Protein AF-A0A1Q9VWJ9-F1 (afdb_monomer_lite)

pLDDT: mean 79.66, std 10.76, range [50.16, 94.94]

Radius of gyration: 16.89 Å; chains: 1; bounding box: 41×38×42 Å

Sequence (132 aa):
MNTLTWTTLDPRTWRARSTAGDYLIHRTADDGPCTLEGPDRVWRSLPDLEVAQEVAAHAEEVRDDDHHLPLYRVVTAAGARCGETFGAPSDDDALRILRARRRAGNLPLSGFRLETEHGRAAGSWRSVADLD

Secondary structure (DSSP, 8-state):
----EEEEEETTEEEEEETTEEEEEEESSTTSPEEEE-SS-EEEEESSHHHHHHHHHHHHHHHHHHTTS-EEEEEETTS-EEEEEEE-SSHHHHHHHHHHHHHTT-S-SS-EEEEETTS-EEEEESSGGGG-

Structure (mmCIF, N/CA/C/O backbone):
data_AF-A0A1Q9VWJ9-F1
#
_entry.id   AF-A0A1Q9VWJ9-F1
#
loop_
_atom_site.group_PDB
_atom_site.id
_atom_site.type_symbol
_atom_site.label_atom_id
_atom_site.label_alt_id
_atom_site.label_comp_id
_atom_site.label_asym_id
_atom_site.label_entity_id
_atom_site.label_seq_id
_atom_site.pdbx_PDB_ins_code
_atom_site.Cartn_x
_atom_site.Cartn_y
_atom_site.Cartn_z
_atom_site.occupancy
_atom_site.B_iso_or_equiv
_atom_site.auth_seq_id
_atom_site.auth_comp_id
_atom_site.auth_asym_id
_atom_site.auth_atom_id
_atom_site.pdbx_PDB_model_num
ATOM 1 N N . MET A 1 1 ? 2.163 17.491 1.007 1.00 50.16 1 MET A N 1
ATOM 2 C CA . MET A 1 1 ? 1.240 17.692 2.145 1.00 50.16 1 MET A CA 1
ATOM 3 C C . MET A 1 1 ? -0.195 17.847 1.664 1.00 50.16 1 MET A C 1
ATOM 5 O O . MET A 1 1 ? -0.732 18.953 1.609 1.00 50.16 1 MET A O 1
ATOM 9 N N . ASN A 1 2 ? -0.826 16.722 1.327 1.00 59.78 2 ASN A N 1
ATOM 10 C CA . ASN A 1 2 ? -2.281 16.669 1.248 1.00 59.78 2 ASN A CA 1
ATOM 11 C C . ASN A 1 2 ? -2.866 16.802 2.661 1.00 59.78 2 ASN A C 1
ATOM 13 O O . ASN A 1 2 ? -2.298 16.318 3.640 1.00 59.78 2 ASN A O 1
ATOM 17 N N . THR A 1 3 ? -3.978 17.526 2.782 1.00 78.25 3 THR A N 1
ATOM 18 C CA . THR A 1 3 ? -4.620 17.771 4.079 1.00 78.25 3 THR A CA 1
ATOM 19 C C . THR A 1 3 ? -5.693 16.715 4.309 1.00 78.25 3 THR A C 1
ATOM 21 O O . THR A 1 3 ? -6.790 16.812 3.760 1.00 78.25 3 THR A O 1
ATOM 24 N N . LEU A 1 4 ? -5.385 15.707 5.128 1.00 85.06 4 LEU A N 1
ATOM 25 C CA . LEU A 1 4 ? -6.371 14.720 5.562 1.00 85.06 4 LEU A CA 1
ATOM 26 C C . LEU A 1 4 ? -7.341 15.346 6.566 1.00 85.06 4 LEU A C 1
ATOM 28 O O . LEU A 1 4 ? -6.936 15.879 7.600 1.00 85.06 4 LEU A O 1
ATOM 32 N N . THR A 1 5 ? -8.639 15.244 6.283 1.00 88.81 5 THR A N 1
ATOM 33 C CA . THR A 1 5 ? -9.684 15.639 7.235 1.00 88.81 5 THR A CA 1
ATOM 34 C C . THR A 1 5 ? -10.130 14.419 8.029 1.00 88.81 5 THR A C 1
ATOM 36 O O . THR A 1 5 ? -10.803 13.538 7.493 1.00 88.81 5 THR A O 1
ATOM 39 N N . TRP A 1 6 ? -9.760 14.371 9.308 1.00 91.81 6 TRP A N 1
ATOM 40 C CA . TRP A 1 6 ? -10.076 13.259 10.203 1.00 91.81 6 TRP A CA 1
ATOM 41 C C . TRP A 1 6 ? -11.467 13.391 10.827 1.00 91.81 6 TRP A C 1
ATOM 43 O O . TRP A 1 6 ? -11.899 14.465 11.241 1.00 91.81 6 TRP A O 1
ATOM 53 N N . THR A 1 7 ? -12.189 12.280 10.909 1.00 93.25 7 THR A N 1
ATOM 54 C CA . THR A 1 7 ? -13.493 12.160 11.564 1.00 93.25 7 THR A CA 1
ATOM 55 C C . THR A 1 7 ? -13.546 10.842 12.324 1.00 93.25 7 THR A C 1
ATOM 57 O O . THR A 1 7 ? -13.346 9.781 11.738 1.00 93.25 7 THR A O 1
ATOM 60 N N . THR A 1 8 ? -13.856 10.886 13.615 1.00 94.25 8 THR A N 1
ATOM 61 C CA . THR A 1 8 ? -14.170 9.677 14.387 1.00 94.25 8 THR A CA 1
ATOM 62 C C . THR A 1 8 ? -15.592 9.239 14.049 1.00 94.25 8 THR A C 1
ATOM 64 O O . THR A 1 8 ? -16.525 10.023 14.223 1.00 94.25 8 THR A O 1
ATOM 67 N N . LEU A 1 9 ? -15.761 8.019 13.535 1.00 92.56 9 LEU A N 1
ATOM 68 C CA . LEU A 1 9 ? -17.083 7.455 13.239 1.00 92.56 9 LEU A CA 1
ATOM 69 C C . LEU A 1 9 ? -17.650 6.742 14.469 1.00 92.56 9 LEU A C 1
ATOM 71 O O . LEU A 1 9 ? -18.819 6.915 14.806 1.00 92.56 9 LEU A O 1
ATOM 75 N N . ASP A 1 10 ? -16.797 5.981 15.153 1.00 92.06 10 ASP A N 1
ATOM 76 C CA . ASP A 1 10 ? -17.093 5.281 16.400 1.00 92.06 10 ASP A CA 1
ATOM 77 C C . ASP A 1 10 ? -15.791 5.099 17.219 1.00 92.06 10 ASP A C 1
ATOM 79 O O . ASP A 1 10 ? -14.713 5.432 16.719 1.00 92.06 10 ASP A O 1
ATOM 83 N N . PRO A 1 11 ? -15.840 4.599 18.472 1.00 88.06 11 PRO A N 1
ATOM 84 C CA . PRO A 1 11 ? -14.656 4.469 19.332 1.00 88.06 11 PRO A CA 1
ATOM 85 C C . PRO A 1 11 ? -13.508 3.619 18.763 1.00 88.06 11 PRO A C 1
ATOM 87 O O . PRO A 1 11 ? -12.397 3.673 19.285 1.00 88.06 11 PRO A O 1
ATOM 90 N N . ARG A 1 12 ? -13.767 2.813 17.730 1.00 89.50 12 ARG A N 1
ATOM 91 C CA . ARG A 1 12 ? -12.800 1.921 17.083 1.00 89.50 12 ARG A CA 1
ATOM 92 C C . ARG A 1 12 ? -12.640 2.184 15.589 1.00 89.50 12 ARG A C 1
ATOM 94 O O . ARG A 1 12 ? -11.860 1.472 14.953 1.00 89.50 12 ARG A O 1
ATOM 101 N N . THR A 1 13 ? -13.328 3.186 15.044 1.00 93.44 13 THR A N 1
ATOM 102 C CA . THR A 1 13 ? -13.255 3.521 13.623 1.00 93.44 13 THR A CA 1
ATOM 103 C C . THR A 1 13 ? -13.032 5.009 13.403 1.00 93.44 13 THR A C 1
ATOM 105 O O . THR A 1 13 ? -13.823 5.859 13.824 1.00 93.44 13 THR A O 1
ATOM 108 N N . TRP A 1 14 ? -11.992 5.320 12.637 1.00 94.69 14 TRP A N 1
ATOM 109 C CA . TRP A 1 14 ? -11.672 6.673 12.196 1.00 94.69 14 TRP A CA 1
ATOM 110 C C . TRP A 1 14 ? -11.677 6.727 10.680 1.00 94.69 14 TRP A C 1
ATOM 112 O O . TRP A 1 14 ? -11.276 5.782 10.010 1.00 94.69 14 TRP A O 1
ATOM 122 N N . ARG A 1 15 ? -12.103 7.859 10.135 1.00 94.56 15 ARG A N 1
ATOM 123 C CA . ARG A 1 15 ? -12.056 8.142 8.708 1.00 94.56 15 ARG A CA 1
ATOM 124 C C . ARG A 1 15 ? -11.175 9.352 8.460 1.00 94.56 15 ARG A C 1
ATOM 126 O O . ARG A 1 15 ? -11.413 10.397 9.057 1.00 94.56 15 ARG A O 1
ATOM 133 N N . ALA A 1 16 ? -10.227 9.238 7.546 1.00 92.50 16 ALA A N 1
ATOM 134 C CA . ALA A 1 16 ? -9.569 10.371 6.914 1.00 92.50 16 ALA A CA 1
ATOM 135 C C . ALA A 1 16 ? -10.142 10.554 5.513 1.00 92.50 16 ALA A C 1
ATOM 137 O O . ALA A 1 16 ? -10.198 9.606 4.740 1.00 92.50 16 ALA A O 1
ATOM 138 N N . ARG A 1 17 ? -10.560 11.771 5.175 1.00 89.81 17 ARG A N 1
ATOM 139 C CA . ARG A 1 17 ? -10.938 12.123 3.805 1.00 89.81 17 ARG A CA 1
ATOM 140 C C . ARG A 1 17 ? -9.842 12.952 3.160 1.00 89.81 17 ARG A C 1
ATOM 142 O O . ARG A 1 17 ? -9.392 13.930 3.761 1.00 89.81 17 ARG A O 1
ATOM 149 N N . SER A 1 18 ? -9.485 12.588 1.936 1.00 84.69 18 SER A N 1
ATOM 150 C CA . SER A 1 18 ? -8.611 13.358 1.059 1.00 84.69 18 SER A CA 1
ATOM 151 C C . SER A 1 18 ? -9.305 13.679 -0.268 1.00 84.69 18 SER A C 1
ATOM 153 O O . SER A 1 18 ? -10.448 13.280 -0.505 1.00 84.69 18 SER A O 1
ATOM 155 N N . THR A 1 19 ? -8.629 14.419 -1.147 1.00 78.62 19 THR A N 1
ATOM 156 C CA . THR A 1 19 ? -9.107 14.710 -2.511 1.00 78.62 19 THR A CA 1
ATOM 157 C C . THR A 1 19 ? -9.210 13.468 -3.388 1.00 78.62 19 THR A C 1
ATOM 159 O O . THR A 1 19 ? -9.917 13.488 -4.393 1.00 78.62 19 THR A O 1
ATOM 162 N N . ALA A 1 20 ? -8.535 12.390 -3.012 1.00 69.75 20 ALA A N 1
ATOM 163 C CA . ALA A 1 20 ? -8.423 11.193 -3.820 1.00 69.75 20 ALA A CA 1
ATOM 164 C C . ALA A 1 20 ? -9.099 9.959 -3.212 1.00 69.75 20 ALA A C 1
ATOM 166 O O . ALA A 1 20 ? -9.118 8.896 -3.829 1.00 69.75 20 ALA A O 1
ATOM 167 N N . GLY A 1 21 ? -9.682 10.093 -2.022 1.00 83.06 21 GLY A N 1
ATOM 168 C CA . GLY A 1 21 ? -10.570 9.085 -1.465 1.00 83.06 21 GLY A CA 1
ATOM 169 C C . GLY A 1 21 ? -10.687 9.136 0.050 1.00 83.06 21 GLY A C 1
ATOM 170 O O . GLY A 1 21 ? -10.137 10.009 0.723 1.00 83.06 21 GLY A O 1
ATOM 171 N N . ASP A 1 22 ? -11.435 8.170 0.575 1.00 90.00 22 ASP A N 1
ATOM 172 C CA . ASP A 1 22 ? -11.576 7.958 2.009 1.00 90.00 22 ASP A CA 1
ATOM 173 C C . ASP A 1 22 ? -10.594 6.860 2.455 1.00 90.00 22 ASP A C 1
ATOM 175 O O . ASP A 1 22 ? -10.446 5.825 1.804 1.00 90.00 22 ASP A O 1
ATOM 179 N N . TYR A 1 23 ? -9.944 7.100 3.588 1.00 90.69 23 TYR A N 1
ATOM 180 C CA . TYR A 1 23 ? -9.127 6.155 4.333 1.00 90.69 23 TYR A CA 1
ATOM 181 C C . TYR A 1 23 ? -9.856 5.799 5.629 1.00 90.69 23 TYR A C 1
ATOM 183 O O . TYR A 1 23 ? -10.273 6.692 6.369 1.00 90.69 23 TYR A O 1
ATOM 191 N N . LEU A 1 24 ? -10.010 4.514 5.928 1.00 94.94 24 LEU A N 1
ATOM 192 C CA . LEU A 1 24 ? -10.686 4.008 7.119 1.00 94.94 24 LEU A CA 1
ATOM 193 C C . LEU A 1 24 ? -9.697 3.270 8.011 1.00 94.94 24 LEU A C 1
ATOM 195 O O . LEU A 1 24 ? -9.047 2.328 7.580 1.00 94.94 24 LEU A O 1
ATOM 199 N N . ILE A 1 25 ? -9.588 3.685 9.267 1.00 94.31 25 ILE A N 1
ATOM 200 C CA . ILE A 1 25 ? -8.817 2.980 10.285 1.00 94.31 25 ILE A CA 1
ATOM 201 C C . ILE A 1 25 ? -9.792 2.219 11.169 1.00 94.31 25 ILE A C 1
ATOM 203 O O . ILE A 1 25 ? -10.661 2.834 11.780 1.00 94.31 25 ILE A O 1
ATOM 207 N N . HIS A 1 26 ? -9.599 0.910 11.288 1.00 94.12 26 HIS A N 1
ATOM 208 C CA . HIS A 1 26 ? -10.332 0.025 12.184 1.00 94.12 26 HIS A CA 1
ATOM 209 C C . HIS A 1 26 ? -9.399 -0.537 13.251 1.00 94.12 26 HIS A C 1
ATOM 211 O O . HIS A 1 26 ? -8.370 -1.132 12.927 1.00 94.12 26 HIS A O 1
ATOM 217 N N . ARG A 1 27 ? -9.772 -0.413 14.525 1.00 91.56 27 ARG A N 1
ATOM 218 C CA . ARG A 1 27 ? -9.040 -1.030 15.635 1.00 91.56 27 ARG A CA 1
ATOM 219 C C . ARG A 1 27 ? -9.720 -2.320 16.084 1.00 91.56 27 ARG A C 1
ATOM 221 O O . ARG A 1 27 ? -10.912 -2.336 16.386 1.00 91.56 27 ARG A O 1
ATOM 228 N N . THR A 1 28 ? -8.959 -3.413 16.159 1.00 84.38 28 THR A N 1
ATOM 229 C CA . THR A 1 28 ? -9.522 -4.743 16.462 1.00 84.38 28 THR A CA 1
ATOM 230 C C . THR A 1 28 ? -9.898 -4.938 17.937 1.00 84.38 28 THR A C 1
ATOM 232 O O . THR A 1 28 ? -10.785 -5.732 18.241 1.00 84.38 28 THR A O 1
ATOM 235 N N . ALA A 1 29 ? -9.249 -4.223 18.859 1.00 84.12 29 ALA A N 1
ATOM 236 C CA . ALA A 1 29 ? -9.533 -4.199 20.302 1.00 84.12 29 ALA A CA 1
ATOM 237 C C . ALA A 1 29 ? -9.068 -2.853 20.890 1.00 84.12 29 ALA A C 1
ATOM 239 O O . ALA A 1 29 ? -8.326 -2.158 20.214 1.00 84.12 29 ALA A O 1
ATOM 240 N N . ASP A 1 30 ? -9.454 -2.467 22.109 1.00 79.25 30 ASP A N 1
ATOM 241 C CA . ASP A 1 30 ? -9.123 -1.135 22.666 1.00 79.25 30 ASP A CA 1
ATOM 242 C C . ASP A 1 30 ? -7.621 -0.780 22.619 1.00 79.25 30 ASP A C 1
ATOM 244 O O . ASP A 1 30 ? -7.287 0.335 22.223 1.00 79.25 30 ASP A O 1
ATOM 248 N N . ASP A 1 31 ? -6.737 -1.758 22.845 1.00 80.62 31 ASP A N 1
ATOM 249 C CA . ASP A 1 31 ? -5.272 -1.663 22.676 1.00 80.62 31 ASP A CA 1
ATOM 250 C C . ASP A 1 31 ? -4.743 -2.601 21.571 1.00 80.62 31 ASP A C 1
ATOM 252 O O . ASP A 1 31 ? -3.593 -3.038 21.569 1.00 80.62 31 ASP A O 1
ATOM 256 N N . GLY A 1 32 ? -5.626 -3.005 20.659 1.00 84.38 32 GLY A N 1
ATOM 257 C CA . GLY A 1 32 ? -5.298 -3.905 19.561 1.00 84.38 32 GLY A CA 1
ATOM 258 C C . GLY A 1 32 ? -4.694 -3.178 18.360 1.00 84.38 32 GLY A C 1
ATOM 259 O O . GLY A 1 32 ? -4.836 -1.959 18.231 1.00 84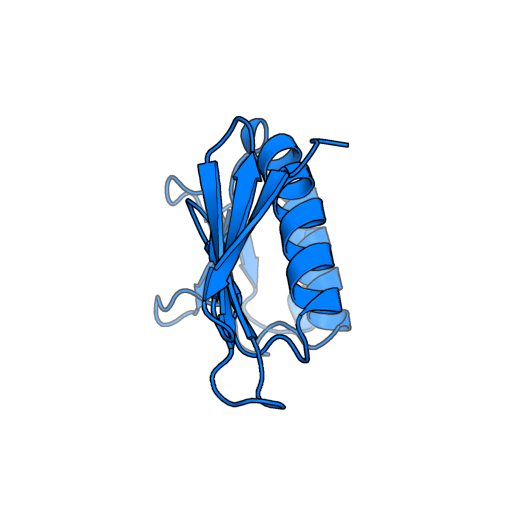.38 32 GLY A O 1
ATOM 260 N N . PRO A 1 33 ? -4.087 -3.931 17.430 1.00 88.38 33 PRO A N 1
ATOM 261 C CA . PRO A 1 33 ? -3.579 -3.359 16.199 1.00 88.38 33 PRO A CA 1
ATOM 262 C C . PRO A 1 33 ? -4.690 -2.699 15.373 1.00 88.38 33 PRO A C 1
ATOM 264 O O . PRO A 1 33 ? -5.871 -3.064 15.422 1.00 88.38 33 PRO A O 1
ATOM 267 N N . CYS A 1 34 ? -4.274 -1.736 14.566 1.00 89.56 34 CYS A N 1
ATOM 268 C CA . CYS A 1 34 ? -5.103 -1.044 13.606 1.00 89.56 34 CYS A CA 1
ATOM 269 C C . CYS A 1 34 ? -4.960 -1.666 12.208 1.00 89.56 34 CYS A C 1
ATOM 271 O O . CYS A 1 34 ? -3.903 -2.158 11.804 1.00 89.56 34 CYS A O 1
ATOM 273 N N . THR A 1 35 ? -6.051 -1.637 11.456 1.00 91.88 35 THR A N 1
ATOM 274 C CA . THR A 1 35 ? -6.079 -1.867 10.012 1.00 91.88 35 THR A CA 1
ATOM 275 C C . THR A 1 35 ? -6.452 -0.553 9.354 1.00 91.88 35 THR A C 1
ATOM 277 O O . THR A 1 35 ? -7.410 0.076 9.783 1.00 91.88 35 THR A O 1
ATOM 280 N N . LEU A 1 36 ? -5.699 -0.134 8.346 1.00 91.25 36 LEU A N 1
ATOM 281 C CA . LEU A 1 36 ? -5.997 1.027 7.517 1.00 91.25 36 LEU A CA 1
ATOM 282 C C . LEU A 1 36 ? -6.440 0.527 6.141 1.00 91.25 36 LEU A C 1
ATOM 284 O O . LEU A 1 36 ? -5.710 -0.208 5.483 1.00 91.25 36 LEU A O 1
ATOM 288 N N . GLU A 1 37 ? -7.617 0.934 5.698 1.00 91.19 37 GLU A N 1
ATOM 289 C CA . GLU A 1 37 ? -8.175 0.668 4.377 1.00 91.19 37 GLU A CA 1
ATOM 290 C C . GLU A 1 37 ? -8.182 1.979 3.595 1.00 91.19 37 GLU A C 1
ATOM 292 O O . GLU A 1 37 ? -8.857 2.928 3.975 1.00 91.19 37 GLU A O 1
ATOM 297 N N . GLY A 1 38 ? -7.394 2.060 2.532 1.00 87.69 38 GLY A N 1
ATOM 298 C CA . GLY A 1 38 ? -7.426 3.152 1.565 1.00 87.69 38 GLY A CA 1
ATOM 299 C C . GLY A 1 38 ? -8.083 2.719 0.251 1.00 87.69 38 GLY A C 1
ATOM 300 O O . GLY A 1 38 ? -8.437 1.548 0.096 1.00 87.69 38 GLY A O 1
ATOM 301 N N . PRO A 1 39 ? -8.193 3.635 -0.726 1.00 79.50 39 PRO A N 1
ATOM 302 C CA . PRO A 1 39 ? -8.897 3.388 -1.989 1.00 79.50 39 PRO A CA 1
ATOM 303 C C . PRO A 1 39 ? -8.376 2.169 -2.762 1.00 79.50 39 PRO A C 1
ATOM 305 O O . PRO A 1 39 ? -9.158 1.398 -3.311 1.00 79.50 39 PRO A O 1
ATOM 308 N N . ASP A 1 40 ? -7.057 1.967 -2.741 1.00 75.38 40 ASP A N 1
ATOM 309 C CA . ASP A 1 40 ? -6.375 0.949 -3.548 1.00 75.38 40 ASP A CA 1
ATOM 310 C C . ASP A 1 40 ? -5.592 -0.070 -2.704 1.00 75.38 40 ASP A C 1
ATOM 312 O O . ASP A 1 40 ? -4.954 -0.980 -3.241 1.00 75.38 40 ASP A O 1
ATOM 316 N N . ARG A 1 41 ? -5.570 0.091 -1.373 1.00 78.81 41 ARG A N 1
ATOM 317 C CA . ARG A 1 41 ? -4.633 -0.636 -0.507 1.00 78.81 41 ARG A CA 1
ATOM 318 C C . ARG A 1 41 ? -5.145 -0.800 0.914 1.00 78.81 41 ARG A C 1
ATOM 320 O O . ARG A 1 41 ? -5.800 0.081 1.453 1.00 78.81 41 ARG A O 1
ATOM 327 N N . VAL A 1 42 ? -4.790 -1.925 1.532 1.00 84.56 42 VAL A N 1
ATOM 328 C CA . VAL A 1 42 ? -5.098 -2.221 2.934 1.00 84.56 42 VAL A CA 1
ATOM 329 C C . VAL A 1 42 ? -3.806 -2.518 3.685 1.00 84.56 42 VAL A C 1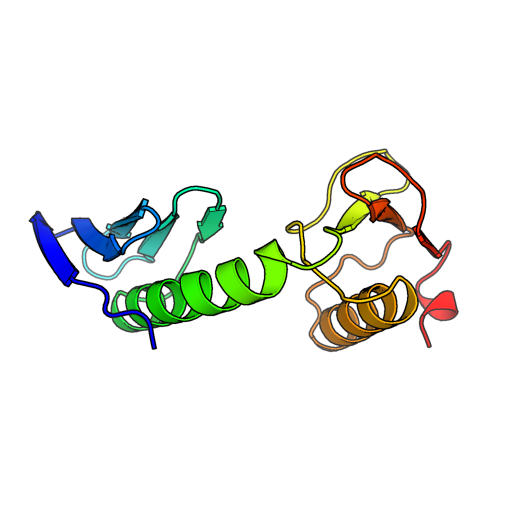
ATOM 331 O O . VAL A 1 42 ? -3.113 -3.484 3.370 1.00 84.56 42 VAL A O 1
ATOM 334 N N . TRP A 1 43 ? -3.511 -1.727 4.710 1.00 87.50 43 TRP A N 1
ATOM 335 C CA . TRP A 1 43 ? -2.408 -1.944 5.638 1.00 87.50 43 TRP A CA 1
ATOM 336 C C . TRP A 1 43 ? -2.944 -2.617 6.894 1.00 87.50 43 TRP A C 1
ATOM 338 O O . TRP A 1 43 ? -3.859 -2.114 7.543 1.00 87.50 43 TRP A O 1
ATOM 348 N N . ARG A 1 44 ? -2.383 -3.771 7.243 1.00 88.44 44 ARG A N 1
ATOM 349 C CA . ARG A 1 44 ? -2.821 -4.565 8.397 1.00 88.44 44 ARG A CA 1
ATOM 350 C C . ARG A 1 44 ? -1.780 -4.524 9.500 1.00 88.44 44 ARG A C 1
ATOM 352 O O . ARG A 1 44 ? -0.597 -4.340 9.228 1.00 88.44 44 ARG A O 1
ATOM 359 N N . SER A 1 45 ? -2.233 -4.791 10.721 1.00 89.38 45 SER A N 1
ATOM 360 C CA . SER A 1 45 ? -1.361 -4.965 11.886 1.00 89.38 45 SER A CA 1
ATOM 361 C C . SER A 1 45 ? -0.514 -3.731 12.212 1.00 89.38 45 SER A C 1
ATOM 363 O O . SER A 1 45 ? 0.609 -3.863 12.692 1.00 89.38 45 SER A O 1
ATOM 365 N N . LEU A 1 46 ? -1.056 -2.536 11.967 1.00 89.00 46 LEU A N 1
ATOM 366 C CA . LEU A 1 46 ? -0.441 -1.290 12.411 1.00 89.00 46 LEU A CA 1
ATOM 367 C C . LEU A 1 46 ? -0.505 -1.244 13.944 1.00 89.00 46 LEU A C 1
ATOM 369 O O . LEU A 1 46 ? -1.532 -1.622 14.507 1.00 89.00 46 LEU A O 1
ATOM 373 N N . PRO A 1 47 ? 0.572 -0.850 14.631 1.00 83.75 47 PRO A N 1
ATOM 374 C CA . PRO A 1 47 ? 0.676 -1.013 16.079 1.00 83.75 47 PRO A CA 1
ATOM 375 C C . PRO A 1 47 ? -0.377 -0.202 16.841 1.00 83.75 47 PRO A C 1
ATOM 377 O O . PRO A 1 47 ? -0.924 -0.690 17.825 1.00 83.75 47 PRO A O 1
ATOM 380 N N . ASP A 1 48 ? -0.712 0.991 16.354 1.00 88.50 48 ASP A N 1
ATOM 381 C CA . ASP A 1 48 ? -1.619 1.921 17.016 1.00 88.50 48 ASP A CA 1
ATOM 382 C C . ASP A 1 48 ? -2.224 2.928 16.016 1.00 88.50 48 ASP A C 1
ATOM 384 O O . ASP A 1 48 ? -1.986 2.869 14.804 1.00 88.50 48 ASP A O 1
ATOM 388 N N . LEU A 1 49 ? -3.064 3.831 16.532 1.00 87.44 49 LEU A N 1
ATOM 389 C CA . LEU A 1 49 ? -3.747 4.846 15.726 1.00 87.44 49 LEU A CA 1
ATOM 390 C C . LEU A 1 49 ? -2.794 5.922 15.201 1.00 87.44 49 LEU A C 1
ATOM 392 O O . LEU A 1 49 ? -3.018 6.399 14.095 1.00 87.44 49 LEU A O 1
ATOM 396 N N . GLU A 1 50 ? -1.767 6.303 15.959 1.00 89.44 50 GLU A N 1
ATOM 397 C CA . GLU A 1 50 ? -0.816 7.339 15.546 1.00 89.44 50 GLU A CA 1
ATOM 398 C C . GLU A 1 50 ? -0.053 6.868 14.308 1.00 89.44 50 GLU A C 1
ATOM 400 O O . GLU A 1 50 ? -0.068 7.538 13.275 1.00 89.44 50 GLU A O 1
ATOM 405 N N . VAL A 1 51 ? 0.475 5.643 14.354 1.00 87.06 51 VAL A N 1
ATOM 406 C CA . VAL A 1 51 ? 1.130 5.024 13.198 1.00 87.06 51 VAL A CA 1
ATOM 407 C C . VAL A 1 51 ? 0.155 4.852 12.035 1.00 87.06 51 VAL A C 1
ATOM 409 O O .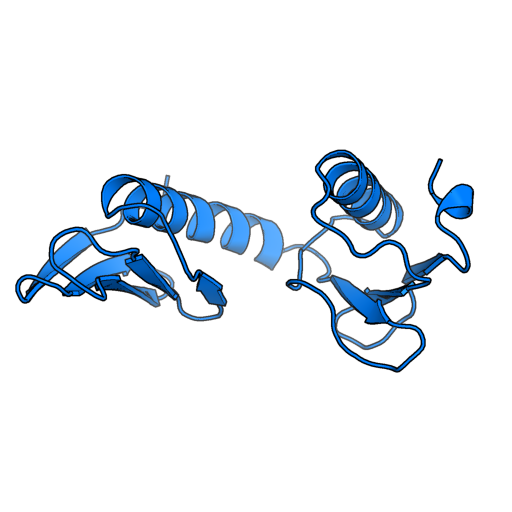 VAL A 1 51 ? 0.519 5.086 10.886 1.00 87.06 51 VAL A O 1
ATOM 412 N N . ALA A 1 52 ? -1.104 4.491 12.287 1.00 87.94 52 ALA A N 1
ATOM 413 C CA . ALA A 1 52 ? -2.089 4.380 11.214 1.00 87.94 52 ALA A CA 1
ATOM 414 C C . ALA A 1 52 ? -2.436 5.727 10.556 1.00 87.94 52 ALA A C 1
ATOM 416 O O . ALA A 1 52 ? -2.632 5.778 9.340 1.00 87.94 52 ALA A O 1
ATOM 417 N N . GLN A 1 53 ? -2.463 6.817 11.324 1.00 89.12 53 GLN A N 1
ATOM 418 C CA . GLN A 1 53 ? -2.640 8.169 10.796 1.00 89.12 53 GLN A CA 1
ATOM 419 C C . GLN A 1 53 ? -1.412 8.638 10.008 1.00 89.12 53 GLN A C 1
ATOM 421 O O . GLN A 1 53 ? -1.572 9.225 8.937 1.00 89.12 53 GLN A O 1
ATOM 426 N N . GLU A 1 54 ? -0.204 8.332 10.490 1.00 86.50 54 GLU A N 1
ATOM 427 C CA . GLU A 1 54 ? 1.044 8.614 9.778 1.00 86.50 54 GLU A CA 1
ATOM 428 C C . GLU A 1 54 ? 1.086 7.873 8.437 1.00 86.50 54 GLU A C 1
ATOM 430 O O . GLU A 1 54 ? 1.304 8.494 7.394 1.00 86.50 54 GLU A O 1
ATOM 435 N N . VAL A 1 55 ? 0.791 6.568 8.436 1.00 85.12 55 VAL A N 1
ATOM 436 C CA . VAL A 1 55 ? 0.728 5.762 7.210 1.00 85.12 55 VAL A CA 1
ATOM 437 C C . VAL A 1 55 ? -0.315 6.321 6.246 1.00 85.12 55 VAL A C 1
ATOM 439 O O . VAL A 1 55 ? -0.028 6.398 5.057 1.00 85.12 55 VAL A O 1
ATOM 442 N N . ALA A 1 56 ? -1.488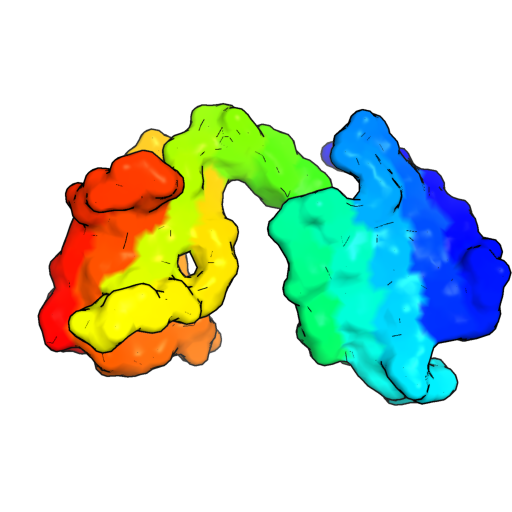 6.760 6.715 1.00 86.06 56 ALA A N 1
ATOM 443 C CA . ALA A 1 56 ? -2.491 7.378 5.845 1.00 86.06 56 ALA A CA 1
ATOM 444 C C . ALA A 1 56 ? -1.984 8.679 5.198 1.00 86.06 56 ALA A C 1
ATOM 446 O O . ALA A 1 56 ? -2.199 8.887 4.005 1.00 86.06 56 ALA A O 1
ATOM 447 N N . ALA A 1 57 ? -1.275 9.527 5.952 1.00 82.69 57 ALA A N 1
ATOM 448 C CA . ALA A 1 57 ? -0.706 10.772 5.432 1.00 82.69 57 ALA A CA 1
ATOM 449 C C . ALA A 1 57 ? 0.359 10.520 4.352 1.00 82.69 57 ALA A C 1
ATOM 451 O O . ALA A 1 57 ? 0.384 11.213 3.338 1.00 82.69 57 ALA A O 1
ATOM 452 N N . HIS A 1 58 ? 1.193 9.494 4.537 1.00 80.62 58 HIS A N 1
ATOM 453 C CA . HIS A 1 58 ? 2.252 9.141 3.588 1.00 80.62 58 HIS A CA 1
ATOM 454 C C . HIS A 1 58 ? 1.738 8.306 2.413 1.00 80.62 58 HIS A C 1
ATOM 456 O O . HIS A 1 58 ? 2.290 8.371 1.320 1.00 80.62 58 HIS A O 1
ATOM 462 N N . ALA A 1 59 ? 0.680 7.517 2.607 1.00 75.94 59 ALA A N 1
ATOM 463 C CA . ALA A 1 59 ? 0.094 6.692 1.557 1.00 75.94 59 ALA A CA 1
ATOM 464 C C . ALA A 1 59 ? -0.411 7.533 0.385 1.00 75.94 59 ALA A C 1
ATOM 466 O O . ALA A 1 59 ? -0.342 7.086 -0.757 1.00 75.94 59 ALA A O 1
ATOM 467 N N . GLU A 1 60 ? -0.918 8.733 0.663 1.00 67.06 60 GLU A N 1
ATOM 468 C CA . GLU A 1 60 ? -1.354 9.650 -0.380 1.00 67.06 60 GLU A CA 1
ATOM 469 C C . GLU A 1 60 ? -0.174 10.243 -1.155 1.00 67.06 60 GLU A C 1
ATOM 471 O O . GLU A 1 60 ? -0.218 10.277 -2.380 1.00 67.06 60 GLU A O 1
ATOM 476 N N . GLU A 1 61 ? 0.900 10.630 -0.461 1.00 65.69 61 GLU A N 1
ATOM 477 C CA . GLU A 1 61 ? 2.124 11.136 -1.097 1.00 65.69 61 GLU A CA 1
ATOM 478 C C . GLU A 1 61 ? 2.781 10.058 -1.970 1.00 65.69 61 GLU A C 1
ATOM 480 O O . GLU A 1 61 ? 3.118 10.318 -3.120 1.00 65.69 61 GLU A O 1
ATOM 485 N N . VAL A 1 62 ? 2.848 8.816 -1.480 1.00 63.75 62 VAL A N 1
ATOM 486 C CA . VAL A 1 62 ? 3.334 7.672 -2.264 1.00 63.75 62 VAL A CA 1
ATOM 487 C C . VAL A 1 62 ? 2.431 7.388 -3.465 1.00 63.75 62 VAL A C 1
ATOM 489 O O . VAL A 1 62 ? 2.936 7.054 -4.531 1.00 63.75 62 VAL A O 1
ATOM 492 N N . ARG A 1 63 ? 1.104 7.512 -3.330 1.00 62.53 63 ARG A N 1
ATOM 493 C CA . ARG A 1 63 ? 0.182 7.278 -4.451 1.00 62.53 63 ARG A CA 1
ATOM 494 C C . ARG A 1 63 ? 0.302 8.366 -5.517 1.00 62.53 63 ARG A C 1
ATOM 496 O O . ARG A 1 63 ? 0.250 8.031 -6.695 1.00 62.53 63 ARG A O 1
ATOM 503 N N . ASP A 1 64 ? 0.433 9.631 -5.127 1.00 60.59 64 ASP A N 1
ATOM 504 C CA . ASP A 1 64 ? 0.592 10.736 -6.078 1.00 60.59 64 ASP A CA 1
ATOM 505 C C . ASP A 1 64 ? 1.950 10.654 -6.800 1.00 60.59 64 ASP A C 1
ATOM 507 O O . ASP A 1 64 ? 2.001 10.861 -8.014 1.00 60.59 64 ASP A O 1
ATOM 511 N N . ASP A 1 65 ? 3.018 10.245 -6.103 1.00 59.66 65 ASP A N 1
ATOM 512 C CA . ASP A 1 65 ? 4.313 9.938 -6.726 1.00 59.66 65 ASP A CA 1
ATOM 513 C C . ASP A 1 65 ? 4.206 8.743 -7.690 1.00 59.66 65 ASP A C 1
ATOM 515 O O . ASP A 1 65 ? 4.702 8.810 -8.815 1.00 59.66 65 ASP A O 1
ATOM 519 N N . ASP A 1 66 ? 3.506 7.671 -7.302 1.00 60.72 66 ASP A N 1
ATOM 520 C CA . ASP A 1 66 ? 3.331 6.469 -8.125 1.00 60.72 66 ASP A CA 1
ATOM 521 C C . ASP A 1 66 ? 2.384 6.683 -9.324 1.00 60.72 66 ASP A C 1
ATOM 523 O O . ASP A 1 66 ? 2.517 5.984 -10.327 1.00 60.72 66 ASP A O 1
ATOM 527 N N . HIS A 1 67 ? 1.458 7.652 -9.283 1.00 60.25 67 HIS A N 1
ATOM 528 C CA . HIS A 1 67 ? 0.448 7.864 -10.338 1.00 60.25 67 HIS A CA 1
ATOM 529 C C . HIS A 1 67 ? 1.051 8.258 -11.696 1.00 60.25 67 HIS A C 1
ATOM 531 O O . HIS A 1 67 ? 0.429 8.078 -12.745 1.00 60.25 67 HIS A O 1
ATOM 537 N N . HIS A 1 68 ? 2.272 8.794 -11.683 1.00 66.06 68 HIS A N 1
ATOM 538 C CA . HIS A 1 68 ? 3.027 9.149 -12.883 1.00 66.06 68 HIS A CA 1
ATOM 539 C C . HIS A 1 68 ? 4.090 8.113 -13.258 1.00 66.06 68 HIS A C 1
ATOM 541 O O . HIS A 1 68 ? 4.772 8.275 -14.274 1.00 66.06 68 HIS A O 1
ATOM 547 N N . LEU A 1 69 ? 4.242 7.057 -12.459 1.00 76.06 69 LEU A N 1
ATOM 548 C CA . LEU A 1 69 ? 5.303 6.076 -12.608 1.00 76.06 69 LEU A CA 1
ATOM 549 C C . LEU A 1 69 ? 4.754 4.742 -13.124 1.00 76.06 69 LEU A C 1
ATOM 551 O O . LEU A 1 69 ? 3.658 4.316 -12.760 1.00 76.06 69 LEU A O 1
ATOM 555 N N . PRO A 1 70 ? 5.526 4.026 -13.956 1.00 80.56 70 PRO A N 1
ATOM 556 C CA . PRO A 1 70 ? 5.253 2.628 -14.236 1.00 80.56 70 PRO A CA 1
ATOM 557 C C . PRO A 1 70 ? 5.129 1.827 -12.934 1.00 80.56 70 PRO A C 1
ATOM 559 O O . PRO A 1 70 ? 6.008 1.882 -12.072 1.00 80.56 70 PRO A O 1
ATOM 562 N N . LEU A 1 71 ? 4.046 1.060 -12.808 1.00 85.62 71 LEU A N 1
ATOM 563 C CA . LEU A 1 71 ? 3.803 0.199 -11.655 1.00 85.62 71 LEU A CA 1
ATOM 564 C C . LEU A 1 71 ? 4.406 -1.194 -11.862 1.00 85.62 71 LEU A C 1
ATOM 566 O O . LEU A 1 71 ? 4.274 -1.799 -12.933 1.00 85.62 71 LEU A O 1
ATOM 570 N N . TYR A 1 72 ? 5.020 -1.725 -10.806 1.00 87.38 72 TYR A N 1
ATOM 571 C CA . TYR A 1 72 ? 5.702 -3.014 -10.780 1.00 87.38 72 TYR A CA 1
ATOM 572 C C . TYR A 1 72 ? 5.177 -3.912 -9.666 1.00 87.38 72 TYR A C 1
ATOM 574 O O . TYR A 1 72 ? 4.842 -3.456 -8.577 1.00 87.38 72 TYR A O 1
ATOM 582 N N . ARG A 1 73 ? 5.162 -5.221 -9.911 1.00 86.75 73 ARG A N 1
ATOM 583 C CA . ARG A 1 73 ? 4.767 -6.263 -8.958 1.00 86.75 73 ARG A CA 1
ATOM 584 C C . ARG A 1 73 ? 5.779 -7.400 -8.944 1.00 86.75 73 ARG A C 1
ATOM 586 O O . ARG A 1 73 ? 6.384 -7.725 -9.964 1.00 86.75 73 ARG A O 1
ATOM 593 N N . VAL A 1 74 ? 5.913 -8.056 -7.797 1.00 85.19 74 VAL A N 1
ATOM 594 C CA . VAL A 1 74 ? 6.793 -9.217 -7.640 1.00 85.19 74 VAL A CA 1
ATOM 595 C C . VAL A 1 74 ? 5.967 -10.498 -7.734 1.00 85.19 74 VAL A C 1
ATOM 597 O O . VAL A 1 74 ? 4.970 -10.665 -7.031 1.00 85.19 74 VAL A O 1
ATOM 600 N N . VAL A 1 75 ? 6.380 -11.417 -8.603 1.00 83.50 75 VAL A N 1
ATOM 601 C CA . VAL A 1 75 ? 5.709 -12.695 -8.867 1.00 83.50 75 VAL A CA 1
ATOM 602 C C . VAL A 1 75 ? 6.686 -13.835 -8.594 1.00 83.50 75 VAL A C 1
ATOM 604 O O . VAL A 1 75 ? 7.793 -13.857 -9.128 1.00 83.50 75 VAL A O 1
ATOM 607 N N . THR A 1 76 ? 6.317 -14.776 -7.726 1.00 80.19 76 THR A N 1
ATOM 608 C CA . THR A 1 76 ? 7.121 -15.976 -7.432 1.00 80.19 76 THR A CA 1
ATOM 609 C C . THR A 1 76 ? 7.292 -16.830 -8.685 1.00 80.19 76 THR A C 1
ATOM 611 O O . THR A 1 76 ? 6.479 -16.779 -9.609 1.00 80.19 76 THR A O 1
ATOM 614 N N . ALA A 1 77 ? 8.280 -17.725 -8.675 1.00 75.75 77 ALA A N 1
ATOM 615 C CA . ALA A 1 77 ? 8.385 -18.788 -9.678 1.00 75.75 77 ALA A CA 1
ATOM 616 C C . ALA A 1 77 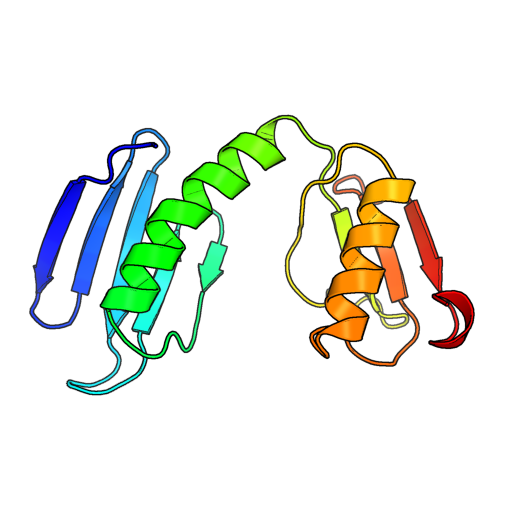? 7.104 -19.647 -9.814 1.00 75.75 77 ALA A C 1
ATOM 61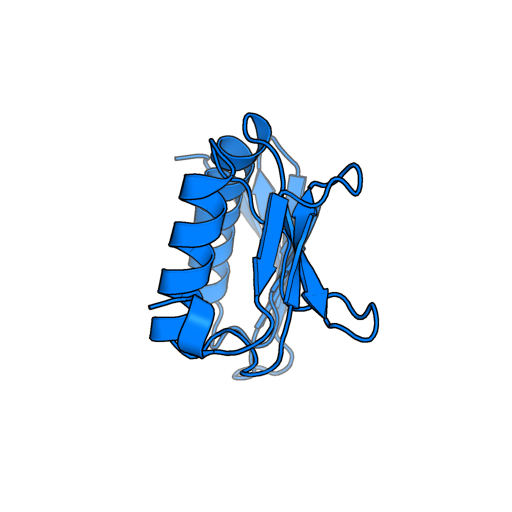8 O O . ALA A 1 77 ? 6.849 -20.194 -10.883 1.00 75.75 77 ALA A O 1
ATOM 619 N N . ALA A 1 78 ? 6.282 -19.736 -8.760 1.00 76.00 78 ALA A N 1
ATOM 620 C CA . ALA A 1 78 ? 4.998 -20.440 -8.761 1.00 76.00 78 ALA A CA 1
ATOM 621 C C . ALA A 1 78 ? 3.816 -19.582 -9.266 1.00 76.00 78 ALA A C 1
ATOM 623 O O . ALA A 1 78 ? 2.673 -20.027 -9.222 1.00 76.00 78 ALA A O 1
ATOM 624 N N . GLY A 1 79 ? 4.060 -18.344 -9.710 1.00 74.56 79 GLY A N 1
ATOM 625 C CA . GLY A 1 79 ? 3.022 -17.424 -10.185 1.00 74.56 79 GLY A CA 1
ATOM 626 C C . GLY A 1 79 ? 2.270 -16.673 -9.079 1.00 74.56 79 GLY A C 1
ATOM 627 O O . GLY A 1 79 ? 1.406 -15.849 -9.372 1.00 74.56 79 GLY A O 1
ATOM 628 N N . ALA A 1 80 ? 2.595 -16.908 -7.804 1.00 79.38 80 ALA A N 1
ATOM 629 C CA . ALA A 1 80 ? 2.000 -16.176 -6.687 1.00 79.38 80 ALA A CA 1
ATOM 630 C C . ALA A 1 80 ? 2.553 -14.747 -6.606 1.00 79.38 80 ALA A C 1
ATOM 632 O O . ALA A 1 80 ? 3.763 -14.550 -6.701 1.00 79.38 80 ALA A O 1
ATOM 633 N N . ARG A 1 81 ? 1.680 -13.759 -6.395 1.00 79.44 81 ARG A N 1
ATOM 634 C CA . ARG A 1 81 ? 2.071 -12.356 -6.190 1.00 79.44 81 ARG A CA 1
ATOM 635 C C . ARG A 1 81 ? 2.589 -12.177 -4.763 1.00 79.44 81 ARG A C 1
ATOM 637 O O . ARG A 1 81 ? 1.911 -12.576 -3.819 1.00 79.44 81 ARG A O 1
ATOM 644 N N . CYS A 1 82 ? 3.775 -11.596 -4.615 1.00 72.06 82 CYS A N 1
ATOM 645 C CA . CYS A 1 82 ? 4.407 -11.362 -3.321 1.00 72.06 82 CYS A CA 1
ATOM 646 C C . CYS A 1 82 ? 4.565 -9.872 -3.049 1.00 72.06 82 CYS A C 1
ATOM 648 O O . CYS A 1 82 ? 5.151 -9.142 -3.843 1.00 72.06 82 CYS A O 1
ATOM 650 N N . GLY A 1 83 ? 4.090 -9.448 -1.881 1.00 73.38 83 GLY A N 1
ATOM 651 C CA . GLY A 1 83 ? 4.099 -8.045 -1.502 1.00 73.38 83 GLY A CA 1
ATOM 652 C C . GLY A 1 83 ? 3.186 -7.195 -2.382 1.00 73.38 83 GLY A C 1
ATOM 653 O O . GLY A 1 83 ? 2.341 -7.692 -3.129 1.00 73.38 83 GLY A O 1
ATOM 654 N N . GLU A 1 84 ? 3.356 -5.891 -2.245 1.00 75.00 84 GLU A N 1
ATOM 655 C CA . GLU A 1 84 ? 2.495 -4.894 -2.866 1.00 75.00 84 GLU A CA 1
ATOM 656 C C . GLU A 1 84 ? 3.131 -4.351 -4.142 1.00 75.00 84 GLU A C 1
ATOM 658 O O . GLU A 1 84 ? 4.362 -4.268 -4.252 1.00 75.00 84 GLU A O 1
ATOM 663 N N . THR A 1 85 ? 2.272 -3.974 -5.090 1.00 81.38 85 THR A N 1
ATOM 664 C CA . THR A 1 85 ? 2.672 -3.206 -6.269 1.00 81.38 85 THR A CA 1
ATOM 665 C C . THR A 1 85 ? 3.332 -1.898 -5.825 1.00 81.38 85 THR A C 1
ATOM 667 O O . THR A 1 85 ? 2.960 -1.336 -4.795 1.00 81.38 85 THR A O 1
ATOM 670 N N . PHE A 1 86 ? 4.328 -1.433 -6.569 1.00 80.56 86 PHE A N 1
ATOM 671 C CA . PHE A 1 86 ? 5.038 -0.187 -6.291 1.00 80.56 86 PHE A CA 1
ATOM 672 C C . PHE A 1 86 ? 5.425 0.511 -7.594 1.00 80.56 86 PHE A C 1
ATOM 674 O O . PHE A 1 86 ? 5.731 -0.168 -8.578 1.00 80.56 86 PHE A O 1
ATOM 681 N N . GLY A 1 87 ? 5.418 1.839 -7.608 1.00 83.62 87 GLY A N 1
ATOM 682 C CA . GLY A 1 87 ? 5.908 2.625 -8.732 1.00 83.62 87 GLY A CA 1
ATOM 683 C C . GLY A 1 87 ? 7.427 2.740 -8.747 1.00 83.62 87 GLY A C 1
ATOM 684 O O . GLY A 1 87 ? 8.106 2.704 -7.717 1.00 83.62 87 GLY A O 1
ATOM 685 N N . ALA A 1 88 ? 7.982 2.843 -9.952 1.00 84.62 88 ALA A N 1
ATOM 686 C CA . ALA A 1 88 ? 9.367 3.246 -10.145 1.00 84.62 88 ALA A CA 1
ATOM 687 C C . ALA A 1 88 ? 9.549 3.938 -11.505 1.00 84.62 88 ALA A C 1
ATOM 689 O O . ALA A 1 88 ? 8.923 3.536 -12.486 1.00 84.62 88 ALA A O 1
ATOM 690 N N . PRO A 1 89 ? 10.442 4.933 -11.613 1.00 82.62 89 PRO A N 1
ATOM 691 C CA . PRO A 1 89 ? 10.657 5.673 -12.860 1.00 82.62 89 PRO A CA 1
ATOM 692 C C . PRO A 1 89 ? 11.298 4.841 -13.976 1.00 82.62 89 PRO A C 1
ATOM 694 O O . PRO A 1 89 ? 11.158 5.180 -15.150 1.00 82.62 89 PRO A O 1
ATOM 697 N N . SER A 1 90 ? 11.981 3.747 -13.637 1.00 84.44 90 SER A N 1
ATOM 698 C CA . SER A 1 90 ? 12.627 2.849 -14.593 1.00 84.44 90 SER A CA 1
ATOM 699 C C . SER A 1 90 ? 12.702 1.416 -14.055 1.00 84.44 90 SER A C 1
ATOM 701 O O . SER A 1 90 ? 12.526 1.187 -12.855 1.00 84.44 90 SER A O 1
ATOM 703 N N . ASP A 1 91 ? 13.001 0.454 -14.935 1.00 84.44 91 ASP A N 1
ATOM 704 C CA . ASP A 1 91 ? 13.250 -0.941 -14.542 1.00 84.44 91 ASP A CA 1
ATOM 705 C C . ASP A 1 91 ? 14.422 -1.032 -13.543 1.00 84.44 91 ASP A C 1
ATOM 707 O O . ASP A 1 91 ? 14.346 -1.766 -12.558 1.00 84.44 91 ASP A O 1
ATOM 711 N N . ASP A 1 92 ? 15.482 -0.242 -13.743 1.00 83.12 92 ASP A N 1
ATOM 712 C CA . ASP A 1 92 ? 16.648 -0.194 -12.854 1.00 83.12 92 ASP A CA 1
ATOM 713 C C . ASP A 1 92 ? 16.301 0.342 -11.459 1.00 83.12 92 ASP A C 1
ATOM 715 O O . ASP A 1 92 ? 16.721 -0.226 -10.444 1.00 83.12 92 ASP A O 1
ATOM 719 N N . ASP A 1 93 ? 15.496 1.403 -11.381 1.00 83.00 93 ASP A N 1
ATOM 720 C CA . ASP A 1 93 ? 15.020 1.943 -10.104 1.00 83.00 93 ASP A CA 1
ATOM 721 C C . ASP A 1 93 ? 14.098 0.952 -9.392 1.00 83.00 93 ASP A C 1
ATOM 723 O O . ASP A 1 93 ? 14.209 0.760 -8.176 1.00 83.00 93 ASP A O 1
ATOM 727 N N . ALA A 1 94 ? 13.264 0.232 -10.146 1.00 84.75 94 ALA A N 1
ATOM 728 C CA . ALA A 1 94 ? 12.419 -0.812 -9.589 1.00 84.75 94 ALA A CA 1
ATOM 729 C C . ALA A 1 94 ? 13.255 -1.936 -8.953 1.00 84.75 94 ALA A C 1
ATOM 731 O O . ALA A 1 94 ? 12.986 -2.377 -7.830 1.00 84.75 94 ALA A O 1
ATOM 732 N N . LEU A 1 95 ? 14.333 -2.357 -9.622 1.00 81.44 95 LEU A N 1
ATOM 733 C CA . LEU A 1 95 ? 15.275 -3.343 -9.088 1.00 81.44 95 LEU A CA 1
ATOM 734 C C . LEU A 1 95 ? 16.030 -2.813 -7.859 1.00 81.44 95 LEU A C 1
ATOM 736 O O . LEU A 1 95 ? 16.256 -3.565 -6.905 1.00 81.44 95 LEU A O 1
ATOM 740 N N . ARG A 1 96 ? 16.389 -1.523 -7.822 1.00 82.31 96 ARG A N 1
ATOM 741 C CA . ARG A 1 96 ? 17.002 -0.892 -6.638 1.00 82.31 96 ARG A CA 1
ATOM 742 C C . ARG A 1 96 ? 16.070 -0.903 -5.427 1.00 82.31 96 ARG A C 1
ATOM 744 O O . ARG A 1 96 ? 16.532 -1.212 -4.326 1.00 82.31 96 ARG A O 1
ATOM 751 N N . ILE A 1 97 ? 14.779 -0.628 -5.615 1.00 81.31 97 ILE A N 1
ATOM 752 C CA . ILE A 1 97 ? 13.767 -0.704 -4.548 1.00 81.31 97 ILE A CA 1
ATOM 753 C C . ILE A 1 97 ? 13.679 -2.134 -4.001 1.00 81.31 97 ILE A C 1
ATOM 755 O O . ILE A 1 97 ? 13.683 -2.331 -2.783 1.00 81.31 97 ILE A O 1
ATOM 759 N N . LEU A 1 98 ? 13.684 -3.150 -4.871 1.00 80.00 98 LEU A N 1
ATOM 760 C CA . LEU A 1 98 ? 13.698 -4.549 -4.431 1.00 80.00 98 LEU A CA 1
ATOM 761 C C . LEU A 1 98 ? 14.968 -4.906 -3.652 1.00 80.00 98 LEU A C 1
ATOM 763 O O . LEU A 1 98 ? 14.878 -5.547 -2.605 1.00 80.00 98 LEU A O 1
ATOM 767 N N . ARG A 1 99 ? 16.146 -4.450 -4.095 1.00 78.56 99 ARG A N 1
ATOM 768 C CA . ARG A 1 99 ? 17.402 -4.624 -3.340 1.00 78.56 99 ARG A CA 1
ATOM 769 C C . ARG A 1 99 ? 17.303 -4.017 -1.940 1.00 78.56 99 ARG A C 1
ATOM 771 O O . ARG A 1 99 ? 17.716 -4.651 -0.970 1.00 78.56 99 ARG A O 1
ATOM 778 N N . ALA A 1 100 ? 16.723 -2.823 -1.814 1.00 77.88 100 ALA A N 1
ATOM 779 C CA . ALA A 1 100 ? 16.513 -2.176 -0.521 1.00 77.88 100 ALA A CA 1
ATOM 780 C C . ALA A 1 100 ? 15.535 -2.965 0.369 1.00 77.88 100 ALA A C 1
ATOM 782 O O . ALA A 1 100 ? 15.848 -3.239 1.528 1.00 77.88 100 ALA A O 1
ATOM 783 N N . ARG A 1 101 ? 14.399 -3.422 -0.180 1.00 77.88 101 ARG A N 1
ATOM 784 C CA . ARG A 1 101 ? 13.425 -4.260 0.544 1.00 77.88 101 ARG A CA 1
ATOM 785 C C . ARG A 1 101 ? 14.027 -5.590 1.000 1.00 77.88 101 ARG A C 1
ATOM 787 O O . ARG A 1 101 ? 13.735 -6.032 2.109 1.00 77.88 101 ARG A O 1
ATOM 794 N N . ARG A 1 102 ? 14.909 -6.199 0.197 1.00 73.88 102 ARG A N 1
ATOM 795 C CA . ARG A 1 102 ? 15.669 -7.398 0.587 1.00 73.88 102 ARG A CA 1
ATOM 796 C C . ARG A 1 102 ? 16.580 -7.109 1.777 1.00 73.88 102 ARG A C 1
ATOM 798 O O . ARG A 1 102 ? 16.559 -7.875 2.733 1.00 73.88 102 ARG A O 1
ATOM 805 N N . ARG A 1 103 ? 17.357 -6.019 1.741 1.00 71.50 103 ARG A N 1
ATOM 806 C CA . ARG A 1 103 ? 18.232 -5.626 2.865 1.00 71.50 103 ARG A CA 1
ATOM 807 C C . ARG A 1 103 ? 17.445 -5.389 4.155 1.00 71.50 103 ARG A C 1
ATOM 809 O O . ARG A 1 103 ? 17.956 -5.680 5.228 1.00 71.50 103 ARG A O 1
ATOM 816 N N . ALA A 1 104 ? 16.204 -4.921 4.040 1.00 72.69 104 ALA A N 1
ATOM 817 C CA . ALA A 1 104 ? 15.285 -4.749 5.162 1.00 72.69 104 ALA A CA 1
ATOM 818 C C . ALA A 1 104 ? 14.590 -6.051 5.623 1.00 72.69 104 ALA A C 1
ATOM 820 O O . ALA A 1 104 ? 13.824 -6.012 6.578 1.00 72.69 104 ALA A O 1
ATOM 821 N N . GLY A 1 105 ? 14.818 -7.194 4.960 1.00 69.00 105 GLY A N 1
ATOM 822 C CA . GLY A 1 105 ? 14.176 -8.475 5.293 1.00 69.00 105 GLY A CA 1
ATOM 823 C C . GLY A 1 105 ? 12.723 -8.614 4.819 1.00 69.00 105 GLY A C 1
ATOM 824 O O . GLY A 1 105 ? 12.056 -9.583 5.168 1.00 69.00 105 GLY A O 1
ATOM 825 N N . ASN A 1 106 ? 12.235 -7.684 3.994 1.00 67.12 106 ASN A N 1
ATOM 826 C CA . ASN A 1 106 ? 10.829 -7.577 3.583 1.00 67.12 106 ASN A CA 1
ATOM 827 C C . ASN A 1 106 ? 10.510 -8.275 2.246 1.00 67.12 106 ASN A C 1
ATOM 829 O O . ASN A 1 106 ? 9.441 -8.063 1.674 1.00 67.12 106 ASN A O 1
ATOM 833 N N . LEU A 1 107 ? 11.430 -9.087 1.716 1.00 66.56 107 LEU A N 1
ATOM 834 C CA . LEU A 1 107 ? 11.211 -9.904 0.519 1.00 66.56 107 LEU A CA 1
ATOM 835 C C . LEU A 1 107 ? 11.515 -11.376 0.814 1.00 66.56 107 LEU A C 1
ATOM 837 O O . LEU A 1 107 ? 12.497 -11.661 1.504 1.00 66.56 107 LEU A O 1
ATOM 841 N N . PRO A 1 108 ? 10.727 -12.322 0.274 1.00 61.72 108 PRO A N 1
ATOM 842 C CA . PRO A 1 108 ? 11.035 -13.735 0.432 1.00 61.72 108 PRO A CA 1
ATOM 843 C C . PRO A 1 108 ? 12.347 -14.086 -0.291 1.00 61.72 108 PRO A C 1
ATOM 845 O O . PRO A 1 108 ? 12.673 -13.512 -1.326 1.00 61.72 108 PRO A O 1
ATOM 848 N N . LEU A 1 109 ? 13.093 -15.056 0.244 1.00 57.34 109 LEU A N 1
ATOM 849 C CA . LEU A 1 109 ? 14.416 -15.477 -0.249 1.00 57.34 109 LEU A CA 1
ATOM 850 C C . LEU A 1 109 ? 14.371 -16.385 -1.500 1.00 57.34 109 LEU A C 1
ATOM 852 O O . LEU A 1 109 ? 15.390 -16.942 -1.896 1.00 57.34 109 LEU A O 1
ATOM 856 N N . SER A 1 110 ? 13.205 -16.617 -2.098 1.00 66.50 110 SER A N 1
ATOM 857 C CA . SER A 1 110 ? 13.057 -17.468 -3.287 1.00 66.50 110 SER A CA 1
ATOM 858 C C . SER A 1 110 ? 13.304 -16.697 -4.593 1.00 66.50 110 SER A C 1
ATOM 860 O O . SER A 1 110 ? 13.505 -15.490 -4.588 1.00 66.50 110 SER A O 1
ATOM 862 N N . GLY A 1 111 ? 13.349 -17.394 -5.733 1.00 69.88 111 GLY A N 1
ATOM 863 C CA . GLY A 1 111 ? 13.420 -16.747 -7.047 1.00 69.88 111 GLY A CA 1
ATOM 864 C C . GLY A 1 111 ? 12.102 -16.056 -7.420 1.00 69.88 111 GLY A C 1
ATOM 865 O O . GLY A 1 111 ? 11.016 -16.611 -7.212 1.00 69.88 111 GLY A O 1
ATOM 866 N N . PHE A 1 112 ? 12.205 -14.865 -8.013 1.00 77.38 112 PHE A N 1
ATOM 867 C CA . PHE A 1 112 ? 11.070 -14.019 -8.389 1.00 77.38 112 PHE A CA 1
ATOM 868 C C . PHE A 1 112 ? 11.258 -13.379 -9.760 1.00 77.38 112 PHE A C 1
ATOM 870 O O . PHE A 1 112 ? 12.375 -13.157 -10.231 1.00 77.38 112 PHE A O 1
ATOM 877 N N . ARG A 1 113 ? 10.134 -13.021 -10.377 1.00 84.44 113 ARG A N 1
ATOM 878 C CA . ARG A 1 113 ? 10.054 -12.141 -11.536 1.00 84.44 113 ARG A CA 1
ATOM 879 C C . ARG A 1 113 ? 9.442 -10.811 -11.119 1.00 84.44 113 ARG A C 1
ATOM 881 O O . ARG A 1 113 ? 8.431 -10.777 -10.422 1.00 84.44 113 ARG A O 1
ATOM 888 N N . LEU A 1 114 ? 10.058 -9.730 -11.569 1.00 86.88 114 LEU A N 1
ATOM 889 C CA . LEU A 1 114 ? 9.491 -8.398 -11.524 1.00 86.88 114 LEU A CA 1
ATOM 890 C C . LEU A 1 114 ? 8.703 -8.170 -12.812 1.00 86.88 114 LEU A C 1
ATOM 892 O O . LEU A 1 114 ? 9.262 -8.231 -13.910 1.00 86.88 114 LEU A O 1
ATOM 896 N N . GLU A 1 115 ? 7.408 -7.929 -12.678 1.00 88.62 115 GLU A N 1
ATOM 897 C CA . GLU A 1 115 ? 6.518 -7.657 -13.802 1.00 88.62 115 GLU A CA 1
ATOM 898 C C . GLU A 1 115 ? 5.950 -6.248 -13.687 1.00 88.62 115 GLU A C 1
ATOM 900 O O . GLU A 1 115 ? 5.626 -5.800 -12.589 1.00 88.62 115 GLU A O 1
ATOM 905 N N . THR A 1 116 ? 5.795 -5.555 -14.811 1.00 86.81 116 THR A N 1
ATOM 906 C CA . THR A 1 116 ? 4.998 -4.329 -14.850 1.00 86.81 116 THR A CA 1
ATOM 907 C C . THR A 1 116 ? 3.510 -4.654 -14.684 1.00 86.81 116 THR A C 1
ATOM 909 O O . THR A 1 116 ? 3.079 -5.811 -14.793 1.00 86.81 116 THR A O 1
ATOM 912 N N . GLU A 1 117 ? 2.677 -3.640 -14.469 1.00 80.94 117 GLU A N 1
ATOM 913 C CA . GLU A 1 117 ? 1.221 -3.808 -14.437 1.00 80.94 117 GLU A CA 1
ATOM 914 C C . GLU A 1 117 ? 0.677 -4.486 -15.708 1.00 80.94 117 GLU A C 1
ATOM 916 O O . GLU A 1 117 ? -0.187 -5.358 -15.628 1.00 80.94 117 GLU A O 1
ATOM 921 N N . HIS A 1 118 ? 1.255 -4.204 -16.873 1.00 79.06 118 HIS A N 1
ATOM 922 C CA . HIS A 1 118 ? 0.851 -4.819 -18.142 1.00 79.06 118 HIS A CA 1
ATOM 923 C C . HIS A 1 118 ? 1.429 -6.228 -18.375 1.00 79.06 118 HIS A C 1
ATOM 925 O O . HIS A 1 118 ? 1.287 -6.777 -19.465 1.00 79.06 118 HIS A O 1
ATOM 931 N N . GLY A 1 119 ? 2.091 -6.826 -17.377 1.00 77.31 119 GLY A N 1
ATOM 932 C CA . GLY A 1 119 ? 2.632 -8.187 -17.455 1.00 77.31 119 GLY A CA 1
ATOM 933 C C . GLY A 1 119 ? 3.950 -8.300 -18.226 1.00 77.31 119 GLY A C 1
ATOM 934 O O . GLY A 1 119 ? 4.389 -9.407 -18.536 1.00 77.31 119 GLY A O 1
ATOM 935 N N . ARG A 1 120 ? 4.615 -7.176 -18.535 1.00 87.38 120 ARG A N 1
ATOM 936 C CA . ARG A 1 120 ? 5.965 -7.198 -19.113 1.00 87.38 120 ARG A CA 1
ATOM 937 C C . ARG A 1 120 ? 6.958 -7.578 -18.021 1.00 87.38 120 ARG A C 1
ATOM 939 O O . ARG A 1 120 ? 6.996 -6.932 -16.979 1.00 87.38 120 ARG A O 1
ATOM 946 N N . ALA A 1 121 ? 7.803 -8.571 -18.277 1.00 83.12 121 ALA A N 1
ATOM 947 C CA . ALA A 1 121 ? 8.930 -8.862 -17.400 1.00 83.12 121 ALA A CA 1
ATOM 948 C C . ALA A 1 121 ? 9.951 -7.712 -17.469 1.00 83.12 121 ALA A C 1
ATOM 950 O O . ALA A 1 121 ? 10.542 -7.473 -18.521 1.00 83.12 121 ALA A O 1
ATOM 951 N N . ALA A 1 122 ? 10.134 -7.009 -16.353 1.00 81.31 122 ALA A N 1
ATOM 952 C CA . ALA A 1 122 ? 11.141 -5.959 -16.178 1.00 81.31 122 ALA A CA 1
ATOM 953 C C . ALA A 1 122 ? 12.459 -6.527 -15.627 1.00 81.31 122 ALA A C 1
ATOM 955 O O . ALA A 1 122 ? 13.531 -5.969 -15.825 1.00 81.31 122 ALA A O 1
ATOM 956 N N . GLY A 1 123 ? 12.389 -7.681 -14.961 1.00 78.44 123 GLY A N 1
ATOM 957 C CA . GLY A 1 123 ? 13.554 -8.395 -14.464 1.00 78.44 123 GLY A CA 1
ATOM 958 C C . GLY A 1 123 ? 13.168 -9.736 -13.859 1.00 78.44 123 GLY A C 1
ATOM 959 O O . GLY A 1 123 ? 12.000 -10.014 -13.582 1.00 78.44 123 GLY A O 1
ATOM 960 N N . SER A 1 124 ? 14.148 -10.600 -13.650 1.00 72.25 124 SER A N 1
ATOM 961 C CA . SER A 1 124 ? 13.945 -11.849 -12.922 1.00 72.25 124 SER A CA 1
ATOM 962 C C . SER A 1 124 ? 15.233 -12.264 -12.254 1.00 72.25 124 SER A C 1
ATOM 964 O O . SER A 1 124 ? 16.289 -12.156 -12.874 1.00 72.25 124 SER A O 1
ATOM 966 N N . TRP A 1 125 ? 15.127 -12.822 -11.057 1.00 77.12 125 TRP A N 1
ATOM 967 C CA . TRP A 1 125 ? 16.259 -13.375 -10.332 1.00 77.12 125 TRP A CA 1
ATOM 968 C C . TRP A 1 125 ? 15.961 -14.813 -9.956 1.00 77.12 125 TRP A C 1
ATOM 970 O O . TRP A 1 125 ? 14.883 -15.136 -9.450 1.00 77.12 125 TRP A O 1
ATOM 980 N N . ARG A 1 126 ? 16.906 -15.695 -10.280 1.00 62.53 126 ARG A N 1
ATOM 981 C CA . ARG A 1 126 ? 16.764 -17.136 -10.060 1.00 62.53 126 ARG A CA 1
ATOM 982 C C . ARG A 1 126 ? 17.262 -17.520 -8.675 1.00 62.53 126 ARG A C 1
ATOM 984 O O . ARG A 1 126 ? 16.804 -18.521 -8.132 1.00 62.53 126 ARG A O 1
ATOM 991 N N . SER A 1 127 ? 18.151 -16.712 -8.104 1.00 57.34 127 SER A N 1
ATOM 992 C CA . SER A 1 127 ? 18.689 -16.879 -6.762 1.00 57.34 127 SER A CA 1
ATOM 993 C C . SER A 1 127 ? 18.931 -15.528 -6.087 1.00 57.34 127 SER A C 1
ATOM 995 O O . SER A 1 127 ? 19.159 -14.514 -6.741 1.00 57.34 127 SER A O 1
ATOM 997 N N . VAL A 1 128 ? 18.949 -15.540 -4.754 1.00 52.41 128 VAL A N 1
ATOM 998 C CA . VAL A 1 128 ? 19.311 -14.407 -3.885 1.00 52.41 128 VAL A CA 1
ATOM 999 C C . VAL A 1 128 ? 20.677 -13.806 -4.253 1.00 52.41 128 VAL A C 1
ATOM 1001 O O . VAL A 1 128 ? 20.894 -12.620 -4.036 1.00 52.41 128 VAL A O 1
ATOM 1004 N N . ALA A 1 129 ? 21.575 -14.598 -4.844 1.00 56.09 129 ALA A N 1
ATOM 1005 C CA . ALA A 1 129 ? 22.894 -14.158 -5.295 1.00 56.09 129 ALA A CA 1
ATOM 1006 C C . ALA A 1 129 ? 22.867 -13.218 -6.519 1.00 56.09 129 ALA A C 1
ATOM 1008 O O . ALA A 1 129 ? 23.823 -12.482 -6.721 1.00 56.09 129 ALA A O 1
ATOM 1009 N N . ASP A 1 130 ? 21.785 -13.197 -7.307 1.00 57.00 130 ASP A N 1
ATOM 1010 C CA . ASP A 1 130 ? 21.690 -12.381 -8.535 1.00 57.00 130 ASP A CA 1
ATOM 1011 C C . ASP A 1 130 ? 21.357 -10.896 -8.245 1.00 57.00 130 ASP A C 1
ATOM 1013 O O . ASP A 1 130 ? 21.281 -10.065 -9.151 1.00 57.00 130 ASP A O 1
ATOM 1017 N N . LEU A 1 131 ? 21.099 -10.574 -6.973 1.00 54.19 131 LEU A N 1
ATOM 1018 C CA . LEU A 1 131 ? 20.678 -9.262 -6.480 1.00 54.19 131 LEU A CA 1
ATOM 1019 C C . LEU A 1 131 ? 21.811 -8.392 -5.930 1.00 54.19 131 LEU A C 1
ATOM 1021 O O . LEU A 1 131 ? 21.564 -7.198 -5.737 1.00 54.19 131 LEU A O 1
ATOM 1025 N N . ASP A 1 132 ? 22.952 -8.988 -5.586 1.00 53.25 132 ASP A N 1
ATOM 1026 C CA . ASP A 1 132 ? 24.103 -8.299 -4.983 1.00 53.25 132 ASP A CA 1
ATOM 1027 C C . ASP A 1 132 ? 24.955 -7.567 -6.030 1.00 53.25 132 ASP A C 1
ATOM 1029 O O . ASP A 1 132 ? 25.179 -8.130 -7.125 1.00 53.25 132 ASP A O 1
#

Foldseek 3Di:
DFDWDWDDPDLFWIWTDTPVGIWIWGAPDNQGAIWIDTPVDIDGRHRDDVSNVVCVVVVVVQCVVQVPFFKKWKAAPVRDTADDIHGDNALVRVLVVVLVCVVVVNDDQAKIFIATPVRHTSDTDHGPVVSD

=== Feature glossary ===
Key to the feature types in this record:

Secondary structure (8-state, DSSP). Secondary structure is the local, repeating backbone conformation. DSSP classifies it into eight states by reading the hydrogen-bond network: three helix types (H, G, I), two β types (E, B), two non-regular types (T, S), and unstructured coil (-).

Backbone torsions (φ/ψ). Backbone dihedral angles. Every residue except chain termini has a φ (preceding-C → N → Cα → C) and a ψ (N → Cα → C → next-N). They are reported in degrees following the IUPAC sign convention. Secondary structure is essentially a statement about which (φ, ψ) basin each residue occupies.

Predicted aligned error. Predicted Aligned Error (PAE) is an AlphaFold confidence matrix: entry (i, j) is the expected error in the position of residue j, in ångströms, when the prediction is superimposed on the true structure at residue i. Low PAE within a block of residues means that block is internally rigid and well-predicted; high PAE between two blocks means their relative placement is uncertain even if each block individually is confident.

B-factor. B-factor (Debye–Waller factor) reflects atomic displacement in the crystal lattice. It is an experimental observable (units Å²), not a prediction; low values mean the atom is pinned down, high values mean it moves or is heterogeneous across the crystal.

Secondary structure (3-state, P-SEA). Three-state secondary structure (P-SEA) collapses the eight DSSP classes into helix (a), strand (b), and coil (c). P-SEA assigns these from Cα geometry alone — distances and angles — without requiring backbone oxygens, so it works on any Cα trace.

Sequence. Primary structure: the covalent order of the twenty standard amino acids along the backbone. Two proteins with the same sequence will (almost always) fold to the same structure; two with 30% identity often share a fold but not the details.

pLDDT. pLDDT is the predicted lDDT-Cα score: AlphaFold's confidence that the local environment of each residue (all inter-atomic distances within 15 Å) is correctly placed. It is a per-residue number between 0 and 100, with higher meaning more reliable.

InterPro / GO / CATH / organism. Functional annotations link the protein to curated databases. InterPro entries identify conserved domains and families by matching the sequence against member-database signatures (Pfam, PROSITE, CDD, …). Gene Ontology (GO) terms describe molecular function, biological process, and cellular component in a controlled vocabulary. CATH places the structure in a hierarchical fold classification (Class/Architecture/Topology/Homologous-superfamily). The organism is the source species.

Contact-map, Ramachandran, and PAE plots. Three diagnostic plots accompany the record. The Cα contact map visualizes the tertiary structure as a 2D adjacency matrix (8 Å cutoff, sequence-local contacts suppressed). The Ramachandran plot shows the distribution of backbone (φ, ψ) torsions, with points in the α and β basins reflecting secondary structure content. The PAE plot shows AlphaFold's inter-residue confidence as a color matrix.

mmCIF coordinates. The mmCIF table is the protein's shape written out atom by atom. For each backbone N, Cα, C, and carbonyl O, it records an (x, y, z) coordinate triple in Å plus the residue type, chain letter, and residue number.

Radius of gyration, Cα contacts, bounding box. Three whole-structure scalars: the radius of gyration (RMS distance of Cα from centroid, in Å), the count of Cα–Cα contacts (pairs closer than 8 Å and separated by more than four residues in sequence — i.e. tertiary, not local, contacts), and the bounding-box dimensions. Together they distinguish compact globular folds from extended fibres or disordered chains.

Foldseek 3Di. The Foldseek 3Di string encodes local tertiary geometry as a 20-letter alphabet — one character per residue — derived from the relative positions of nearby Cα atoms. Unlike the amino-acid sequence, 3Di is a direct function of the 3D structure, so two proteins with the same fold have similar 3Di strings even at low sequence identity.

Rendered structure images. Six rendered views show the 3D structure from the faces of a cube — i.e. along ±x, ±y, ±z. Rendering representation is drawn randomly per protein from cartoon (secondary-structure ribbons), sticks (backbone bonds), or molecular surface; coloring is either N→C rainbow (blue at the N-terminus through red at the C-terminus) or one color per chain.

Nearest PDB structures. The Foldseek neighbor list gives the closest experimentally determined structures in the PDB, ranked by structural alignment. TM-score near 1 means near-identical fold; near 0.3 means only rough topology match. This is how one finds what a novel AlphaFold prediction most resembles in the solved-structure universe.

Solvent-accessible surface area. SASA measures how much of the protein is reachable by solvent. It is computed by rolling a water-sized probe over the atomic surface and summing the exposed area (Å²). Per-residue SASA distinguishes core (buried, low SASA) from surface (exposed, high SASA) residues; total SASA is a whole-molecule size measure.